Protein AF-A0A971PCA9-F1 (afdb_monomer)

Secondary structure (DSSP, 8-state):
--GGGSSSSSSSS---------------PPEEEEEEEE--S--EEETTPBP--TT-EEEEEETTS-EEEEEGGGTTTTT-EEESPTTPBP-HHHHTT-EEEEEETTEEEEEEEPEEEPPPP-----SS--S-----TTPPP----

Sequence (145 aa):
MNRSKMISCIILMAMIMMLVPGLALGATGEVTGITVSVQPTTMSYVEGQNLDLSALKVTLTYADSTTEDVAFADFAGKGIIANPANGTAMVVATHHDNPVVVSCNGQTANTNNLKVAAKAVSGIAVETQPTKLNYIAGENLDLSG

Solvent-accessible surface area (backbone atoms only — not comparable to full-atom values): 9124 Å² total; per-residue (Å²): 134,74,76,71,70,77,66,74,74,77,78,81,82,76,94,70,90,71,87,74,89,84,75,80,93,75,73,100,56,59,62,73,39,47,39,66,74,36,68,40,84,61,51,70,45,46,43,66,39,59,42,55,42,77,59,23,26,33,34,39,28,28,72,87,72,48,72,47,81,43,48,45,88,48,25,73,84,70,60,39,46,51,45,72,44,73,60,41,62,38,43,45,95,77,38,39,75,35,45,41,39,36,35,38,85,90,33,63,28,58,49,69,56,26,42,43,39,76,75,78,86,90,79,87,79,83,90,66,66,42,75,58,89,84,82,61,94,92,61,80,91,58,78,60,96

Mean predicted aligned error: 12.08 Å

Radius of gyration: 25.66 Å; Cα contacts (8 Å, |Δi|>4): 224; chains: 1; bounding box: 59×33×76 Å

Nearest PDB structures (foldseek):
  4fd0-assembly1_A  TM=6.181E-01  e=3.801E-03  Bacteroides caccae ATCC 43185
  4fdw-assembly1_A  TM=7.461E-01  e=1.033E-02  Bacteroides ovatus ATCC 8483
  2ch5-assembly1_A  TM=5.001E-01  e=3.689E+00  Homo sapiens
  3udx-assembly1_B  TM=3.127E-01  e=2.049E+00  Acinetobacter baumannii
  6n5d-assembly3_N  TM=2.820E-01  e=2.173E+00  Mus musculus

pLDDT: mean 82.53, std 20.49, range [33.28, 97.19]

Foldseek 3Di:
DDPPVVVPPPPPPDPDPDDDPDDDDDDPFDFPEKEWPDAFPAQEEEAFDWAAQQATWMWTAGPVRDIDIDGPVCCVVQVKQKVVHGGDGDDCVPQAQAWIWIDHNHYIYTHGGGHYHYDDDPDDDDPDAAPDDDDDPPDDDDRHD

Structure (mmCIF, N/CA/C/O backbone):
data_AF-A0A971PCA9-F1
#
_entry.id   AF-A0A971PCA9-F1
#
loop_
_atom_site.group_PDB
_atom_site.id
_atom_site.type_symbol
_atom_site.label_atom_id
_atom_site.label_alt_id
_atom_site.label_comp_id
_atom_site.label_asym_id
_atom_site.label_entity_id
_atom_site.label_seq_id
_atom_site.pdbx_PDB_ins_code
_atom_site.Cartn_x
_atom_site.Cartn_y
_atom_site.Cartn_z
_atom_site.occupancy
_atom_site.B_iso_or_equiv
_atom_site.auth_seq_id
_atom_site.auth_comp_id
_atom_site.auth_asym_id
_atom_site.auth_atom_id
_atom_site.pdbx_PDB_model_num
ATOM 1 N N . MET A 1 1 ? -27.346 14.207 -21.278 1.00 43.91 1 MET A N 1
ATOM 2 C CA . MET A 1 1 ? -26.011 13.594 -21.094 1.00 43.91 1 MET A CA 1
ATOM 3 C C . MET A 1 1 ? -26.028 12.830 -19.779 1.00 43.91 1 MET A C 1
ATOM 5 O O . MET A 1 1 ? -26.217 13.420 -18.724 1.00 43.91 1 MET A O 1
ATOM 9 N N . ASN A 1 2 ? -25.998 11.507 -19.868 1.00 36.22 2 ASN A N 1
ATOM 10 C CA . ASN A 1 2 ? -26.533 10.600 -18.860 1.00 36.22 2 ASN A CA 1
ATOM 11 C C . ASN A 1 2 ? -25.586 10.421 -17.667 1.00 36.22 2 ASN A C 1
ATOM 13 O O . ASN A 1 2 ? -24.586 9.721 -17.787 1.00 36.22 2 ASN A O 1
ATOM 17 N N . ARG A 1 3 ? -25.974 10.915 -16.484 1.00 45.84 3 ARG A N 1
ATOM 18 C CA . ARG A 1 3 ? -25.389 10.467 -15.202 1.00 45.84 3 ARG A CA 1
ATOM 19 C C . ARG A 1 3 ? -25.802 9.030 -14.828 1.00 45.84 3 ARG A C 1
ATOM 21 O O . ARG A 1 3 ? -25.198 8.411 -13.965 1.00 45.84 3 ARG A O 1
ATOM 28 N N . SER A 1 4 ? -26.772 8.469 -15.557 1.00 42.81 4 SER A N 1
ATOM 29 C CA . SER A 1 4 ? -27.290 7.099 -15.419 1.00 42.81 4 SER A CA 1
ATOM 30 C C . SER A 1 4 ? -26.330 5.998 -15.916 1.00 42.81 4 SER A C 1
ATOM 32 O O . SER A 1 4 ? -26.489 4.847 -15.525 1.00 42.81 4 SER A O 1
ATOM 34 N N . LYS A 1 5 ? -25.282 6.322 -16.695 1.00 48.41 5 LYS A N 1
ATOM 35 C CA . LYS A 1 5 ? -24.284 5.324 -17.142 1.00 48.41 5 LYS A CA 1
ATOM 36 C C . LYS A 1 5 ? -23.122 5.097 -16.161 1.00 48.41 5 LYS A C 1
ATOM 38 O O . LYS A 1 5 ? -22.394 4.130 -16.332 1.00 48.41 5 LYS A O 1
ATOM 43 N N . MET A 1 6 ? -22.968 5.924 -15.122 1.00 47.53 6 MET A N 1
ATOM 44 C CA . MET A 1 6 ? -21.904 5.753 -14.112 1.00 47.53 6 MET A CA 1
ATOM 45 C C . MET A 1 6 ? -22.319 4.897 -12.908 1.00 47.53 6 MET A C 1
ATOM 47 O O . MET A 1 6 ? -21.462 4.457 -12.154 1.00 47.53 6 MET A O 1
ATOM 51 N N . ILE A 1 7 ? -23.615 4.616 -12.747 1.00 44.94 7 ILE A N 1
ATOM 52 C CA . ILE A 1 7 ? -24.154 3.862 -11.599 1.00 44.94 7 ILE A CA 1
ATOM 53 C C . ILE A 1 7 ? -24.461 2.396 -11.989 1.00 44.94 7 ILE A C 1
ATOM 55 O O . ILE A 1 7 ? -24.662 1.538 -11.138 1.00 44.94 7 ILE A O 1
ATOM 59 N N . SER A 1 8 ? -24.406 2.071 -13.286 1.00 40.16 8 SER A N 1
ATOM 60 C CA . SER A 1 8 ? -24.815 0.773 -13.846 1.00 40.16 8 SER A CA 1
ATOM 61 C C . SER A 1 8 ? -23.719 -0.310 -13.880 1.00 40.16 8 SER A C 1
ATOM 63 O O . SER A 1 8 ? -23.979 -1.383 -14.414 1.00 40.16 8 SER A O 1
ATOM 65 N N . CYS A 1 9 ? -22.516 -0.070 -13.341 1.00 36.75 9 CYS A N 1
ATOM 66 C CA . CYS A 1 9 ? -21.409 -1.045 -13.415 1.00 36.75 9 CYS A CA 1
ATOM 67 C C . CYS A 1 9 ? -20.835 -1.487 -12.055 1.00 36.75 9 CYS A C 1
ATOM 69 O O . CYS A 1 9 ? -20.058 -2.430 -12.006 1.00 36.75 9 CYS A O 1
ATOM 71 N N . ILE A 1 10 ? -21.221 -0.852 -10.943 1.00 39.97 10 ILE A N 1
ATOM 72 C CA . ILE A 1 10 ? -20.627 -1.142 -9.619 1.00 39.97 10 ILE A CA 1
ATOM 73 C C . ILE A 1 10 ? -21.512 -2.090 -8.784 1.00 39.97 10 ILE A C 1
ATOM 75 O O . ILE A 1 10 ? -21.055 -2.682 -7.815 1.00 39.97 10 ILE A O 1
ATOM 79 N N . ILE A 1 11 ? -22.765 -2.315 -9.192 1.00 37.84 11 ILE A N 1
ATOM 80 C CA . ILE A 1 11 ? -23.758 -3.059 -8.395 1.00 37.84 11 ILE A CA 1
ATOM 81 C C . ILE A 1 11 ? -23.824 -4.567 -8.752 1.00 37.84 11 ILE A C 1
ATOM 83 O O . ILE A 1 11 ? -24.561 -5.312 -8.117 1.00 37.84 11 ILE A O 1
ATOM 87 N N . LEU A 1 12 ? -23.031 -5.079 -9.707 1.00 33.28 12 LEU A N 1
ATOM 88 C CA . LEU A 1 12 ? -23.214 -6.453 -10.226 1.00 33.28 12 LEU A CA 1
ATOM 89 C C . LEU A 1 12 ? -22.232 -7.536 -9.720 1.00 33.28 12 LEU A C 1
ATOM 91 O O . LEU A 1 12 ? -22.267 -8.644 -10.240 1.00 33.28 12 LEU A O 1
ATOM 95 N N . MET A 1 13 ? -21.387 -7.310 -8.706 1.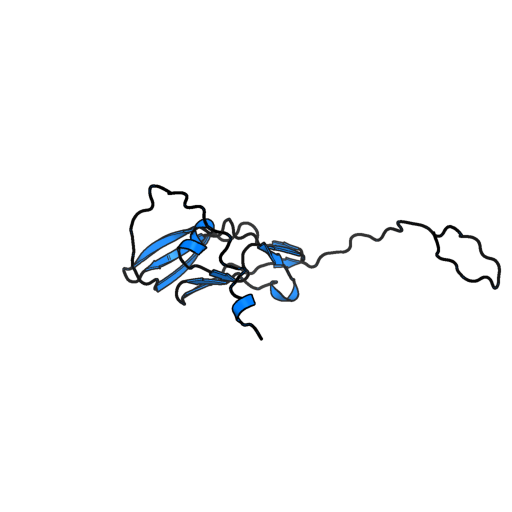00 43.94 13 MET A N 1
ATOM 96 C CA . MET A 1 13 ? -20.407 -8.342 -8.282 1.00 43.94 13 MET A CA 1
ATOM 97 C C . MET A 1 13 ? -20.378 -8.701 -6.789 1.00 43.94 13 MET A C 1
ATOM 99 O O . MET A 1 13 ? -19.307 -8.949 -6.248 1.00 43.94 13 MET A O 1
ATOM 103 N N . ALA A 1 14 ? -21.531 -8.820 -6.117 1.00 38.97 14 ALA A N 1
ATOM 104 C CA . ALA A 1 14 ? -21.557 -9.456 -4.788 1.00 38.97 14 ALA A CA 1
ATOM 105 C C . ALA A 1 14 ? -22.913 -10.071 -4.385 1.00 38.97 14 ALA A C 1
ATOM 107 O O . ALA A 1 14 ? -23.366 -9.904 -3.256 1.00 38.97 14 ALA A O 1
ATOM 108 N N . MET A 1 15 ? -23.571 -10.810 -5.286 1.00 45.44 15 MET A N 1
ATOM 109 C CA . MET A 1 15 ? -24.692 -11.690 -4.919 1.00 45.44 15 MET A CA 1
ATOM 110 C C . MET A 1 15 ? -24.196 -13.134 -4.738 1.00 45.44 15 MET A C 1
ATOM 112 O O . MET A 1 15 ? -24.525 -14.023 -5.513 1.00 45.44 15 MET A O 1
ATOM 116 N N . ILE A 1 16 ? -23.385 -13.364 -3.703 1.00 40.38 16 ILE A N 1
ATOM 117 C CA . ILE A 1 16 ? -23.250 -14.678 -3.061 1.00 40.38 16 ILE A CA 1
ATOM 118 C C . ILE A 1 16 ? -23.386 -14.442 -1.555 1.00 40.38 16 ILE A C 1
ATOM 120 O O . ILE A 1 16 ? -22.430 -14.135 -0.849 1.00 40.38 16 ILE A O 1
ATOM 124 N N . MET A 1 17 ? -24.628 -14.558 -1.077 1.00 42.31 17 MET A N 1
ATOM 125 C CA . MET A 1 17 ? -24.928 -14.888 0.312 1.00 42.31 17 MET A CA 1
ATOM 126 C C . MET A 1 17 ? -24.326 -16.270 0.589 1.00 42.31 17 MET A C 1
ATOM 128 O O . MET A 1 17 ? -24.938 -17.290 0.279 1.00 42.31 17 MET A O 1
ATOM 132 N N . MET A 1 18 ? -23.131 -16.315 1.170 1.00 41.78 18 MET A N 1
ATOM 133 C CA . MET A 1 18 ? -22.742 -17.451 1.996 1.00 41.78 18 MET A CA 1
ATOM 134 C C . MET A 1 18 ? -22.960 -17.050 3.446 1.00 41.78 18 MET A C 1
ATOM 136 O O . MET A 1 18 ? -22.255 -16.228 4.021 1.00 41.78 18 MET A O 1
ATOM 140 N N . LEU A 1 19 ? -24.029 -17.627 3.978 1.00 37.41 19 LEU A N 1
ATOM 141 C CA . LEU A 1 19 ? -24.351 -17.775 5.382 1.00 37.41 19 LEU A CA 1
ATOM 142 C C . LEU A 1 19 ? -23.106 -18.262 6.141 1.00 37.41 19 LEU A C 1
ATOM 144 O O . LEU A 1 19 ? -22.815 -19.455 6.133 1.00 37.41 19 LEU A O 1
ATOM 148 N N . VAL A 1 20 ? -22.369 -17.352 6.777 1.00 40.34 20 VAL A N 1
ATOM 149 C CA . VAL A 1 20 ? -21.352 -17.707 7.773 1.00 40.34 20 VAL A CA 1
ATOM 150 C C . VAL A 1 20 ? -22.095 -17.865 9.105 1.00 40.34 20 VAL A C 1
ATOM 152 O O . VAL A 1 20 ? -22.589 -16.865 9.633 1.00 40.34 20 VAL A O 1
ATOM 155 N N . PRO A 1 21 ? -22.274 -19.082 9.654 1.00 47.22 21 PRO A N 1
ATOM 156 C CA . PRO A 1 21 ? -22.911 -19.252 10.946 1.00 47.22 21 PRO A CA 1
ATOM 157 C C . PRO A 1 21 ? -21.863 -19.006 12.028 1.00 47.22 21 PRO A C 1
ATOM 159 O O . PRO A 1 21 ? -20.932 -19.791 12.192 1.00 47.22 21 PRO A O 1
ATOM 162 N N . GLY A 1 22 ? -22.044 -17.920 12.774 1.00 45.94 22 GLY A N 1
ATOM 163 C CA . GLY A 1 22 ? -21.280 -17.641 13.985 1.00 45.94 22 GLY A CA 1
ATOM 164 C C . GLY A 1 22 ? -20.342 -16.454 13.842 1.00 45.94 22 GLY A C 1
ATOM 165 O O . GLY A 1 22 ? -19.133 -16.624 13.751 1.00 45.94 22 GLY A O 1
ATOM 166 N N . LEU A 1 23 ? -20.892 -15.243 13.911 1.00 39.94 23 LEU A N 1
ATOM 167 C CA . LEU A 1 23 ? -20.115 -14.099 14.364 1.00 39.94 23 LEU A CA 1
ATOM 168 C C . LEU A 1 23 ? -20.918 -13.384 15.443 1.00 39.94 23 LEU A C 1
ATOM 170 O O . LEU A 1 23 ? -22.087 -13.049 15.249 1.00 39.94 23 LEU A O 1
ATOM 174 N N . ALA A 1 24 ? -20.303 -13.285 16.618 1.00 35.34 24 ALA A N 1
ATOM 175 C CA . ALA A 1 24 ? -20.908 -12.750 17.819 1.00 35.34 24 ALA A CA 1
ATOM 176 C C . ALA A 1 24 ? -21.466 -11.344 17.567 1.00 35.34 24 ALA A C 1
ATOM 178 O O . ALA A 1 24 ? -20.811 -10.474 16.997 1.00 35.34 24 ALA A O 1
ATOM 179 N N . LEU A 1 25 ? -22.702 -11.150 18.013 1.00 37.78 25 LEU A N 1
ATOM 180 C CA . LEU A 1 25 ? -23.369 -9.864 18.077 1.00 37.78 25 LEU A CA 1
ATOM 181 C C . LEU A 1 25 ? -22.708 -9.030 19.187 1.00 37.78 25 LEU A C 1
ATOM 183 O O . LEU A 1 25 ? -22.949 -9.270 20.366 1.00 37.78 25 LEU A O 1
ATOM 187 N N . GLY A 1 26 ? -21.871 -8.067 18.817 1.00 41.56 26 GLY A N 1
ATOM 188 C CA . GLY A 1 26 ? -21.312 -7.060 19.724 1.00 41.56 26 GLY A CA 1
ATOM 189 C C . GLY A 1 26 ? -20.279 -6.225 18.966 1.00 41.56 26 GLY A C 1
ATOM 190 O O . GLY A 1 26 ? -19.427 -6.793 18.304 1.00 41.56 26 GLY A O 1
ATOM 191 N N . ALA A 1 27 ? -20.304 -4.900 18.908 1.00 43.31 27 ALA A N 1
ATOM 192 C C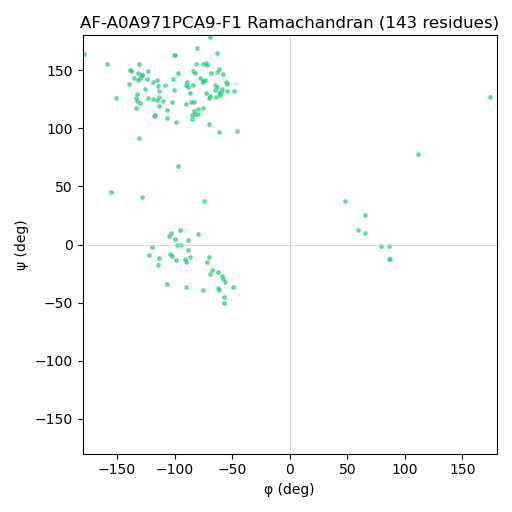A . ALA A 1 27 ? -21.069 -3.901 19.625 1.00 43.31 27 ALA A CA 1
ATOM 193 C C . ALA A 1 27 ? -21.590 -2.859 18.622 1.00 43.31 27 ALA A C 1
ATOM 195 O O . ALA A 1 27 ? -20.891 -2.466 17.691 1.00 43.31 27 ALA A O 1
ATOM 196 N N . THR A 1 28 ? -22.802 -2.351 18.837 1.00 48.03 28 THR A N 1
ATOM 197 C CA . THR A 1 28 ? -23.320 -1.129 18.193 1.00 48.03 28 THR A CA 1
ATOM 198 C C . THR A 1 28 ? -22.675 0.125 18.806 1.00 48.03 28 THR A C 1
ATOM 200 O O . THR A 1 28 ? -23.359 1.112 19.072 1.00 48.03 28 THR A O 1
ATOM 203 N N . GLY A 1 29 ? -21.384 0.044 19.133 1.00 62.94 29 GLY A N 1
ATOM 204 C CA . GLY A 1 29 ? -20.615 1.090 19.788 1.00 62.94 29 GLY A CA 1
ATOM 205 C C . GLY A 1 29 ? -19.969 2.000 18.756 1.00 62.94 29 GLY A C 1
ATOM 206 O O . GLY A 1 29 ? -19.441 1.541 17.745 1.00 62.94 29 GLY A O 1
ATOM 207 N N . GLU A 1 30 ? -20.008 3.301 19.007 1.00 81.00 30 GLU A N 1
ATOM 208 C CA . GLU A 1 30 ? -19.225 4.271 18.251 1.00 81.00 30 GLU A CA 1
ATOM 209 C C . GLU A 1 30 ? -17.728 3.957 18.419 1.00 81.00 30 GLU A C 1
ATOM 211 O O . GLU A 1 30 ? -17.249 3.767 19.542 1.00 81.00 30 GLU A O 1
ATOM 216 N N . VAL A 1 31 ? -16.998 3.856 17.304 1.00 87.38 31 VAL A N 1
ATOM 217 C CA . VAL A 1 31 ? -15.543 3.647 17.311 1.00 87.38 31 VAL A CA 1
ATOM 218 C C . VAL A 1 31 ? -14.878 4.967 17.681 1.00 87.38 31 VAL A C 1
ATOM 220 O O . VAL A 1 31 ? -14.988 5.949 16.952 1.00 87.38 31 VAL A O 1
ATOM 223 N N . THR A 1 32 ? -14.165 4.981 18.801 1.00 91.25 32 THR A N 1
ATOM 224 C CA . THR A 1 32 ? -13.455 6.151 19.332 1.00 91.25 32 THR A CA 1
ATOM 225 C C . THR A 1 32 ? -11.950 6.073 19.114 1.00 91.25 32 THR A C 1
ATOM 227 O O . THR A 1 32 ? -11.255 7.062 19.335 1.00 91.25 32 THR A O 1
ATOM 230 N N . GLY A 1 33 ? -11.414 4.945 18.647 1.00 91.44 33 GLY A N 1
ATOM 231 C CA . GLY A 1 33 ? -9.993 4.803 18.348 1.00 91.44 33 GLY A CA 1
ATOM 232 C C . GLY A 1 33 ? -9.690 3.675 17.373 1.00 91.44 33 GLY A C 1
ATOM 233 O O . GLY A 1 33 ? -10.438 2.707 17.261 1.00 91.44 33 GLY A O 1
ATOM 234 N N . ILE A 1 34 ? -8.564 3.811 16.678 1.00 94.94 34 ILE A N 1
ATOM 235 C CA . ILE A 1 34 ? -7.975 2.767 15.843 1.00 94.94 34 ILE A CA 1
ATOM 236 C C . ILE A 1 34 ? -6.461 2.782 16.043 1.00 94.94 34 ILE A C 1
ATOM 238 O O . ILE A 1 34 ? -5.849 3.848 16.110 1.00 94.94 34 ILE A O 1
ATOM 242 N N . THR A 1 35 ? -5.852 1.607 16.148 1.00 96.25 35 THR A N 1
ATOM 243 C CA . THR A 1 35 ? -4.397 1.444 16.235 1.00 96.25 35 THR A CA 1
ATOM 244 C C . THR A 1 35 ? -3.945 0.276 15.366 1.00 96.25 35 THR A C 1
ATOM 246 O O . THR A 1 35 ? -4.686 -0.682 15.160 1.00 96.25 35 THR A O 1
ATOM 249 N N . VAL A 1 36 ? -2.727 0.339 14.823 1.00 96.50 36 VAL A N 1
ATOM 250 C CA . VAL A 1 36 ? -2.135 -0.801 14.105 1.00 96.50 36 VAL A CA 1
ATOM 251 C C . VAL A 1 36 ? -1.503 -1.742 15.125 1.00 96.50 36 VAL A C 1
ATOM 253 O O . VAL A 1 36 ? -0.536 -1.375 15.787 1.00 96.50 36 VAL A O 1
ATOM 256 N N . SER A 1 37 ? -2.045 -2.954 15.230 1.00 95.00 37 SER A N 1
ATOM 257 C CA . SER A 1 37 ? -1.568 -3.991 16.153 1.00 95.00 37 SER A CA 1
ATOM 258 C C . SER A 1 37 ? -0.507 -4.880 15.500 1.00 95.00 37 SER A C 1
ATOM 260 O O . SER A 1 37 ? 0.490 -5.243 16.121 1.00 95.00 37 SER A O 1
ATOM 262 N N . VAL A 1 38 ? -0.666 -5.172 14.202 1.00 96.62 38 VAL A N 1
ATOM 263 C CA . VAL A 1 38 ? 0.290 -5.971 13.421 1.00 96.62 38 VAL A CA 1
ATOM 264 C C . VAL A 1 38 ? 0.569 -5.284 12.094 1.00 96.62 38 VAL A C 1
ATOM 266 O O . VAL A 1 38 ? -0.359 -4.979 11.350 1.00 96.62 38 VAL A O 1
ATOM 269 N N . GLN A 1 39 ? 1.850 -5.059 11.795 1.00 96.75 39 GLN A N 1
ATOM 270 C CA . GLN A 1 39 ? 2.299 -4.485 10.524 1.00 96.75 39 GLN A CA 1
ATOM 271 C C . GLN A 1 39 ? 2.144 -5.494 9.369 1.00 96.75 39 GLN A C 1
ATOM 273 O O . GLN A 1 39 ? 2.215 -6.703 9.606 1.00 96.75 39 GLN A O 1
ATOM 278 N N . PRO A 1 40 ? 2.000 -5.031 8.113 1.00 94.88 40 PRO A N 1
ATOM 279 C CA . PRO A 1 40 ? 2.072 -5.916 6.955 1.00 94.88 40 PRO A CA 1
ATOM 280 C C . PRO A 1 40 ? 3.412 -6.663 6.903 1.00 94.88 40 PRO A C 1
ATOM 282 O O . PRO A 1 40 ? 4.452 -6.112 7.269 1.00 94.88 40 PRO A O 1
ATOM 285 N N . THR A 1 41 ? 3.413 -7.899 6.399 1.00 94.50 41 THR A N 1
ATOM 286 C CA . THR A 1 41 ? 4.643 -8.703 6.263 1.00 94.50 41 THR A CA 1
ATOM 287 C C . THR A 1 41 ? 5.649 -8.049 5.319 1.00 94.50 41 THR A C 1
ATOM 289 O O . THR A 1 41 ? 6.853 -8.074 5.575 1.00 94.50 41 THR A O 1
ATOM 292 N N . THR A 1 42 ? 5.157 -7.428 4.247 1.00 92.94 42 THR A N 1
ATOM 293 C CA . THR A 1 42 ? 5.992 -6.771 3.244 1.00 92.94 42 THR A CA 1
ATOM 294 C C . THR A 1 42 ? 5.888 -5.260 3.396 1.00 92.94 42 THR A C 1
ATOM 296 O O . THR A 1 42 ? 4.833 -4.665 3.183 1.00 92.94 42 THR A O 1
ATOM 299 N N . MET A 1 43 ? 7.008 -4.624 3.738 1.00 95.81 43 MET A N 1
ATOM 300 C CA . MET A 1 43 ? 7.125 -3.159 3.817 1.00 95.81 43 MET A CA 1
ATOM 301 C C . MET A 1 43 ? 8.184 -2.591 2.869 1.00 95.81 43 MET A C 1
ATOM 303 O O . MET A 1 43 ? 8.376 -1.380 2.798 1.00 95.81 43 MET A O 1
ATOM 307 N N . SER A 1 44 ? 8.884 -3.461 2.140 1.00 96.38 44 SER A N 1
ATOM 308 C CA . SER A 1 44 ? 9.876 -3.089 1.135 1.00 96.38 44 SER A CA 1
ATOM 309 C C . SER A 1 44 ? 9.448 -3.614 -0.225 1.00 96.38 44 SER A C 1
ATOM 311 O O . SER A 1 44 ? 9.220 -4.810 -0.385 1.00 96.38 44 SER A O 1
ATOM 313 N N . TYR A 1 45 ? 9.363 -2.716 -1.195 1.00 95.69 45 TYR A N 1
ATOM 314 C CA . TYR A 1 45 ? 8.846 -2.977 -2.526 1.00 95.69 45 TYR A CA 1
ATOM 315 C C . TYR A 1 45 ? 9.798 -2.444 -3.591 1.00 95.69 45 TYR A C 1
ATOM 317 O O . TYR A 1 45 ? 10.553 -1.496 -3.371 1.00 95.69 45 TYR A O 1
ATOM 325 N N . VAL A 1 46 ? 9.725 -3.040 -4.774 1.00 96.25 46 VAL A N 1
ATOM 326 C CA . VAL A 1 46 ? 10.282 -2.464 -6.000 1.00 96.25 46 VAL A CA 1
ATOM 327 C C . VAL A 1 46 ? 9.147 -1.765 -6.741 1.00 96.25 46 VAL A C 1
ATOM 329 O O . VAL A 1 46 ? 7.999 -2.196 -6.665 1.00 96.25 46 VAL A O 1
ATOM 332 N N . GLU A 1 47 ? 9.452 -0.687 -7.447 1.00 94.88 47 GLU A N 1
ATOM 333 C CA . GLU A 1 47 ? 8.500 0.017 -8.298 1.00 94.88 47 GLU A CA 1
ATOM 334 C C . GLU A 1 47 ? 7.725 -0.946 -9.213 1.00 94.88 47 GLU A C 1
ATOM 336 O O . GLU A 1 47 ? 8.296 -1.834 -9.852 1.00 94.88 47 GLU A O 1
ATOM 341 N N . GLY A 1 48 ? 6.404 -0.775 -9.242 1.00 93.19 48 GLY A N 1
ATOM 342 C CA . GLY A 1 48 ? 5.460 -1.628 -9.957 1.00 93.19 48 GLY A CA 1
ATOM 343 C C . GLY A 1 48 ? 4.974 -2.856 -9.180 1.00 93.19 48 GLY A C 1
ATOM 344 O O . GLY A 1 48 ? 3.996 -3.460 -9.606 1.00 93.19 48 GLY A O 1
ATOM 345 N N . GLN A 1 49 ? 5.591 -3.221 -8.048 1.00 96.12 49 GLN A N 1
ATOM 346 C CA . GLN A 1 49 ? 5.084 -4.302 -7.191 1.00 96.12 49 GLN A CA 1
ATOM 347 C C . GLN A 1 49 ? 3.773 -3.907 -6.510 1.00 96.12 49 GLN A C 1
ATOM 349 O O . GLN A 1 49 ? 3.572 -2.743 -6.170 1.00 96.12 49 GLN A O 1
ATOM 354 N N . ASN A 1 50 ? 2.892 -4.874 -6.277 1.00 96.56 50 ASN A N 1
ATOM 355 C CA . ASN A 1 50 ? 1.606 -4.638 -5.627 1.00 96.56 50 ASN A CA 1
ATOM 356 C C . ASN A 1 50 ? 1.741 -4.638 -4.097 1.00 96.56 50 ASN A C 1
ATOM 358 O O . ASN A 1 50 ? 2.405 -5.506 -3.535 1.00 96.56 50 ASN A O 1
ATOM 362 N N . LEU A 1 51 ? 1.074 -3.689 -3.432 1.00 94.25 51 LEU A N 1
ATOM 363 C CA . LEU A 1 51 ? 0.937 -3.652 -1.974 1.00 94.25 51 LEU A CA 1
ATOM 364 C C . LEU A 1 51 ? 0.270 -4.927 -1.461 1.00 94.25 51 LEU A C 1
ATOM 366 O O . LEU A 1 51 ? -0.793 -5.288 -1.968 1.00 94.25 51 LEU A O 1
ATOM 370 N N . ASP A 1 52 ? 0.818 -5.521 -0.406 1.00 96.50 52 ASP A N 1
ATOM 371 C CA . ASP A 1 52 ? 0.184 -6.628 0.307 1.00 96.50 52 ASP A CA 1
ATOM 372 C C . ASP A 1 52 ? -0.116 -6.232 1.758 1.00 96.50 52 ASP A C 1
ATOM 374 O O . ASP A 1 52 ? 0.789 -6.049 2.573 1.00 96.50 52 ASP A O 1
ATOM 378 N N . LEU A 1 53 ? -1.406 -6.093 2.069 1.00 94.56 53 LEU A N 1
ATOM 379 C CA . LEU A 1 53 ? -1.932 -5.791 3.401 1.00 94.56 53 LEU A CA 1
ATOM 380 C C . LEU A 1 53 ? -2.566 -7.012 4.077 1.00 94.56 53 LEU A C 1
ATOM 382 O O . LEU A 1 53 ? -3.159 -6.864 5.139 1.00 94.56 53 LEU A O 1
ATOM 386 N N . SER A 1 54 ? -2.452 -8.215 3.509 1.00 93.81 54 SER A N 1
ATOM 387 C CA . SER A 1 54 ? -3.139 -9.419 4.006 1.00 93.81 54 SER A CA 1
ATOM 388 C C . SER A 1 54 ? -2.840 -9.755 5.473 1.00 93.81 54 SER A C 1
ATOM 390 O O . SER A 1 54 ? -3.714 -10.248 6.185 1.00 93.81 54 SER A O 1
ATOM 392 N N . ALA A 1 55 ? -1.627 -9.450 5.942 1.00 94.25 55 ALA A N 1
ATOM 393 C CA . ALA A 1 55 ? -1.195 -9.667 7.323 1.00 94.25 55 ALA A CA 1
ATOM 394 C C . ALA A 1 55 ? -1.491 -8.492 8.278 1.00 94.25 55 ALA A C 1
ATOM 396 O O . ALA A 1 55 ? -1.239 -8.611 9.479 1.00 94.25 55 ALA A O 1
ATOM 397 N N . LEU A 1 56 ? -2.005 -7.364 7.771 1.00 94.62 56 LEU A N 1
ATOM 398 C CA . LEU A 1 56 ? -2.321 -6.183 8.574 1.00 94.62 56 LEU A CA 1
ATOM 399 C C . LEU A 1 56 ? -3.448 -6.501 9.567 1.00 94.62 56 LEU A C 1
ATOM 401 O O . LEU A 1 56 ? -4.488 -7.055 9.199 1.00 94.62 56 LEU A O 1
ATOM 405 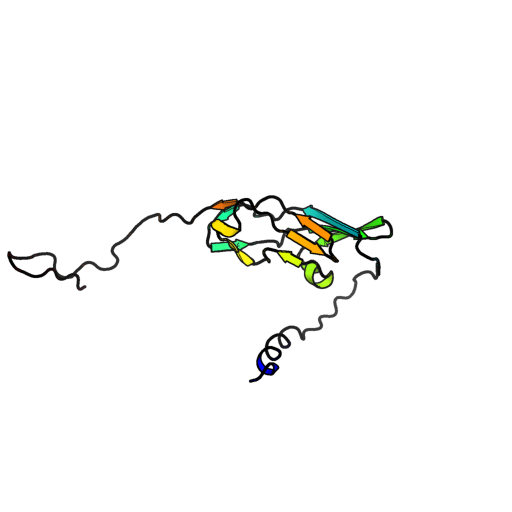N N . LYS A 1 57 ? -3.255 -6.098 10.825 1.00 95.12 57 LYS A N 1
ATOM 406 C CA . LYS A 1 57 ? -4.303 -6.127 11.852 1.00 95.12 57 LYS A CA 1
ATOM 407 C C . LYS A 1 57 ? -4.366 -4.799 12.578 1.00 95.12 57 LYS A C 1
ATOM 409 O O . LYS A 1 57 ? -3.330 -4.207 12.895 1.00 95.12 57 LYS A O 1
ATOM 414 N N . VAL A 1 58 ? -5.580 -4.370 12.882 1.00 95.69 58 VAL A N 1
ATOM 415 C CA . VAL A 1 58 ? -5.839 -3.162 13.662 1.00 95.69 58 VAL A CA 1
ATOM 416 C C . VAL A 1 58 ? -6.672 -3.493 14.880 1.00 95.69 58 VAL A C 1
ATOM 418 O O . VAL A 1 58 ? -7.486 -4.408 14.839 1.00 95.69 58 VAL A O 1
ATOM 421 N N . THR A 1 59 ? -6.478 -2.735 15.946 1.00 94.62 59 THR A N 1
ATOM 422 C CA . THR A 1 59 ? -7.334 -2.780 17.124 1.00 94.62 59 THR A CA 1
ATOM 423 C C . THR A 1 59 ? -8.252 -1.569 17.072 1.00 94.62 59 THR A C 1
ATOM 425 O O . THR A 1 59 ? -7.788 -0.430 16.974 1.00 94.62 59 THR A O 1
ATOM 428 N N . LEU A 1 60 ? -9.558 -1.810 17.098 1.00 92.69 60 LEU A N 1
ATOM 429 C CA . LEU A 1 60 ? -10.568 -0.777 17.279 1.00 92.69 60 LEU A CA 1
ATOM 430 C C . LEU A 1 60 ? -10.829 -0.593 18.768 1.00 92.69 60 LEU A C 1
ATOM 432 O O . LEU A 1 60 ? -10.920 -1.575 19.502 1.00 92.69 60 LEU A O 1
ATOM 436 N N . THR A 1 61 ? -10.999 0.653 19.191 1.00 91.31 61 THR A N 1
ATOM 437 C CA . THR A 1 61 ? -11.459 1.009 20.534 1.00 91.31 61 THR A CA 1
ATOM 438 C C . THR A 1 61 ? -12.830 1.651 20.422 1.00 91.31 61 THR A C 1
ATOM 440 O O . THR A 1 61 ? -13.032 2.549 19.602 1.00 91.31 61 THR A O 1
ATOM 443 N N . TYR A 1 62 ? -13.767 1.200 21.247 1.00 90.44 62 TYR A N 1
ATOM 444 C CA . TYR A 1 62 ? -15.139 1.694 21.284 1.00 90.44 62 TYR A CA 1
ATOM 445 C C . TYR A 1 62 ? -15.355 2.684 22.436 1.00 90.44 62 TYR A C 1
ATOM 447 O O . TYR A 1 62 ? -14.573 2.755 23.387 1.00 90.44 62 TYR A O 1
ATOM 455 N N . ALA A 1 63 ? -16.438 3.462 22.370 1.00 88.75 63 ALA A N 1
ATOM 456 C CA . ALA A 1 63 ? -16.802 4.432 23.409 1.00 88.75 63 ALA A CA 1
ATOM 457 C C . ALA A 1 63 ? -17.021 3.805 24.800 1.00 88.75 63 ALA A C 1
ATOM 459 O O . ALA A 1 63 ? -16.797 4.460 25.816 1.00 88.75 63 ALA A O 1
ATOM 460 N N . ASP A 1 64 ? -17.410 2.529 24.858 1.00 87.38 64 ASP A N 1
ATOM 461 C CA . ASP A 1 64 ? -17.551 1.755 26.097 1.00 87.38 64 ASP A CA 1
ATOM 462 C C . ASP A 1 64 ? -16.210 1.227 26.648 1.00 87.38 64 ASP A C 1
ATOM 464 O O . ASP A 1 64 ? -16.188 0.460 27.609 1.00 87.38 64 ASP A O 1
ATOM 468 N N . SER A 1 65 ? -15.087 1.670 26.070 1.00 86.56 65 SER A N 1
ATOM 469 C CA . SER A 1 65 ? -13.718 1.242 26.385 1.00 86.56 65 SER A CA 1
ATOM 470 C C . SER A 1 65 ? -13.407 -0.223 26.062 1.00 86.56 65 SER A C 1
ATOM 472 O O . SER A 1 65 ? -12.336 -0.708 26.430 1.00 86.56 65 SER A O 1
ATOM 474 N N . THR A 1 66 ? -14.292 -0.935 25.359 1.00 90.31 66 THR A N 1
ATOM 475 C CA . THR A 1 66 ? -13.963 -2.254 24.813 1.00 90.31 66 THR A CA 1
ATOM 476 C C . THR A 1 66 ? -13.065 -2.116 23.587 1.00 90.31 66 THR A C 1
ATOM 478 O O . THR A 1 66 ? -13.043 -1.080 22.913 1.00 90.31 66 THR A O 1
ATOM 481 N N . THR A 1 67 ? -12.300 -3.168 23.300 1.00 92.75 67 THR A N 1
ATOM 482 C CA . THR A 1 67 ? -11.426 -3.227 22.128 1.00 92.75 67 THR A CA 1
ATOM 483 C C . THR A 1 67 ? -11.670 -4.490 21.321 1.00 92.75 67 THR A C 1
ATOM 485 O O . THR A 1 67 ? -11.921 -5.551 21.891 1.00 92.75 67 THR A O 1
ATOM 488 N N . GLU A 1 68 ? -11.528 -4.391 20.006 1.00 91.44 68 GLU A N 1
ATOM 489 C CA . GLU A 1 68 ? -11.666 -5.512 19.079 1.00 91.44 68 GLU A CA 1
ATOM 490 C C . GLU A 1 68 ? -10.499 -5.528 18.095 1.00 91.44 68 GLU A C 1
ATOM 492 O O . GLU A 1 68 ? -10.211 -4.521 17.450 1.00 91.44 68 GLU A O 1
ATOM 497 N N . ASP A 1 69 ? -9.856 -6.684 17.947 1.00 94.06 69 ASP A N 1
ATOM 498 C CA . ASP A 1 69 ? -8.840 -6.891 16.920 1.00 94.06 69 ASP A CA 1
ATOM 499 C C . ASP A 1 69 ? -9.499 -7.313 15.608 1.00 94.06 69 ASP A C 1
ATOM 501 O O . ASP A 1 69 ? -10.183 -8.333 15.529 1.00 94.06 69 ASP A O 1
ATOM 505 N N . VAL A 1 70 ? -9.243 -6.543 14.557 1.00 92.88 70 VAL A N 1
ATOM 506 C CA . VAL A 1 70 ? -9.791 -6.748 13.220 1.00 92.88 70 VAL A CA 1
ATOM 507 C C . VAL A 1 70 ? -8.650 -7.081 12.265 1.00 92.88 70 VAL A C 1
ATOM 509 O O . VAL A 1 70 ? -7.677 -6.331 12.133 1.00 92.88 70 VAL A O 1
ATOM 512 N N . ALA A 1 71 ? -8.760 -8.222 11.587 1.00 94.88 71 ALA A N 1
ATOM 513 C CA . ALA A 1 71 ? -7.840 -8.604 10.523 1.00 94.88 71 ALA A CA 1
ATOM 514 C C . ALA A 1 71 ? -8.225 -7.928 9.202 1.00 94.88 71 ALA A C 1
ATOM 516 O O . ALA A 1 71 ? -9.393 -7.618 8.981 1.00 94.88 71 ALA A O 1
ATOM 517 N N . PHE A 1 72 ? -7.261 -7.759 8.291 1.00 91.25 72 PHE A N 1
ATOM 518 C CA . PHE A 1 72 ? -7.495 -7.137 6.983 1.00 91.25 72 PHE A CA 1
ATOM 519 C C . PHE A 1 72 ? -8.702 -7.717 6.217 1.00 91.25 72 PHE A C 1
ATOM 521 O O . PHE A 1 72 ? -9.442 -6.972 5.578 1.00 91.25 72 PHE A O 1
ATOM 528 N N . ALA A 1 73 ? -8.942 -9.029 6.322 1.00 92.38 73 ALA A N 1
ATOM 529 C CA . ALA A 1 73 ? -10.077 -9.702 5.687 1.00 92.38 73 ALA A CA 1
ATOM 530 C C . ALA A 1 73 ? -11.451 -9.136 6.108 1.00 92.38 73 ALA A C 1
ATOM 532 O O . ALA A 1 73 ? -12.381 -9.134 5.303 1.00 92.38 73 ALA A O 1
ATOM 533 N N . ASP A 1 74 ? -11.562 -8.605 7.328 1.00 90.75 74 ASP A N 1
ATOM 534 C CA . ASP A 1 74 ? -12.809 -8.099 7.910 1.00 90.75 74 ASP A CA 1
ATOM 535 C C . ASP A 1 74 ? -12.955 -6.571 7.790 1.00 90.75 74 ASP A C 1
ATOM 537 O O . ASP A 1 74 ? -13.975 -6.005 8.193 1.00 90.75 74 ASP A O 1
ATOM 541 N N . PHE A 1 75 ? -11.970 -5.878 7.203 1.00 88.19 75 PHE A N 1
ATOM 542 C CA . PHE A 1 75 ? -11.958 -4.411 7.116 1.00 88.19 75 PHE A CA 1
ATOM 543 C C . PHE A 1 75 ? -13.200 -3.863 6.417 1.00 88.19 75 PHE A C 1
ATOM 545 O O . PHE A 1 75 ? -13.843 -2.945 6.925 1.00 88.19 75 PHE A O 1
ATOM 552 N N . ALA A 1 76 ? -13.586 -4.466 5.290 1.00 88.38 76 ALA A N 1
ATOM 553 C CA . ALA A 1 76 ? -14.761 -4.043 4.535 1.00 88.38 76 ALA A CA 1
ATOM 554 C C . ALA A 1 76 ? -16.056 -4.171 5.358 1.00 88.38 76 ALA A C 1
ATOM 556 O O . ALA A 1 76 ? -16.903 -3.281 5.309 1.00 88.38 76 ALA A O 1
ATOM 557 N N . GLY A 1 77 ? -16.190 -5.239 6.154 1.00 84.19 77 GLY A N 1
ATOM 558 C CA . GLY A 1 77 ? -17.352 -5.461 7.020 1.00 84.19 77 GLY A CA 1
ATOM 559 C C . GLY A 1 77 ? -17.434 -4.483 8.194 1.00 84.19 77 GLY A C 1
ATOM 560 O O . GLY A 1 77 ? -18.524 -4.196 8.681 1.00 84.19 77 GLY A O 1
ATOM 561 N N . LYS A 1 78 ? -16.291 -3.934 8.619 1.00 83.75 78 LYS A N 1
ATOM 562 C CA . LYS A 1 78 ? -16.172 -2.963 9.717 1.00 83.75 78 LYS A CA 1
ATOM 563 C C . LYS A 1 78 ? -16.058 -1.509 9.239 1.00 83.75 78 LYS A C 1
ATOM 565 O O . LYS A 1 78 ? -15.856 -0.613 10.053 1.00 83.75 78 LYS A O 1
ATOM 570 N N . GLY A 1 79 ? -16.173 -1.256 7.931 1.00 86.50 79 GLY A N 1
ATOM 571 C CA . GLY A 1 79 ? -16.032 0.090 7.361 1.00 86.50 79 GLY A CA 1
ATOM 572 C C . GLY A 1 79 ? -14.625 0.678 7.515 1.00 86.50 79 GLY A C 1
ATOM 573 O O . GLY A 1 79 ? -14.467 1.897 7.553 1.00 86.50 79 GLY A O 1
ATOM 574 N N . ILE A 1 80 ? -13.613 -0.181 7.636 1.00 87.81 80 ILE A N 1
ATOM 575 C CA . ILE A 1 80 ? -12.208 0.205 7.716 1.00 87.81 80 ILE A CA 1
ATOM 576 C C . ILE A 1 80 ? -11.663 0.344 6.294 1.00 87.81 80 ILE A C 1
ATOM 578 O O . ILE A 1 80 ? -11.818 -0.552 5.463 1.00 87.81 80 ILE A O 1
ATOM 582 N N . ILE A 1 81 ? -11.006 1.464 6.012 1.00 91.50 81 ILE A N 1
ATOM 583 C CA . ILE A 1 81 ? -10.430 1.776 4.703 1.00 91.50 81 ILE A CA 1
ATOM 584 C C . ILE A 1 81 ? -8.919 1.933 4.862 1.00 91.50 81 ILE A C 1
ATOM 586 O O . ILE A 1 81 ? -8.460 2.529 5.829 1.00 91.50 81 ILE A O 1
ATOM 590 N N . ALA A 1 82 ? -8.142 1.418 3.909 1.00 92.94 82 ALA A N 1
ATOM 591 C CA . ALA A 1 82 ? -6.695 1.610 3.850 1.00 92.94 82 ALA A CA 1
ATOM 592 C C . ALA A 1 82 ? -6.317 2.425 2.608 1.00 92.94 82 ALA A C 1
ATOM 594 O O . ALA A 1 82 ? -6.833 2.175 1.516 1.00 92.94 82 ALA A O 1
ATOM 595 N N . ASN A 1 83 ? -5.411 3.386 2.774 1.00 93.62 83 ASN A N 1
ATOM 596 C CA . ASN A 1 83 ? -4.877 4.208 1.699 1.00 93.62 83 ASN A CA 1
ATOM 597 C C . ASN A 1 83 ? -3.343 4.311 1.804 1.00 93.62 83 ASN A C 1
ATOM 599 O O . ASN A 1 83 ? -2.856 4.869 2.789 1.00 93.62 83 ASN A O 1
ATOM 603 N N . PRO A 1 84 ? -2.575 3.832 0.810 1.00 94.94 84 PRO A N 1
ATOM 604 C CA . PRO A 1 84 ? -3.015 3.136 -0.408 1.00 94.94 84 PRO A CA 1
ATOM 605 C C . PRO A 1 84 ? -3.764 1.819 -0.135 1.00 94.94 84 PRO A C 1
ATOM 607 O O . PRO A 1 84 ? -3.536 1.151 0.873 1.00 94.94 84 PRO A O 1
ATOM 610 N N . ALA A 1 85 ? -4.670 1.448 -1.045 1.00 94.25 85 ALA A N 1
ATOM 611 C CA . ALA A 1 85 ? -5.450 0.216 -0.939 1.00 94.25 85 ALA A CA 1
ATOM 612 C C . ALA A 1 85 ? -4.587 -1.025 -1.221 1.00 94.25 85 ALA A C 1
ATOM 614 O O . ALA A 1 85 ? -3.590 -0.956 -1.947 1.00 94.25 85 ALA A O 1
ATOM 615 N N . ASN A 1 86 ? -4.996 -2.183 -0.703 1.00 93.88 86 ASN A N 1
ATOM 616 C CA . ASN A 1 86 ? -4.348 -3.454 -1.026 1.00 93.88 86 ASN A CA 1
ATOM 617 C C . ASN A 1 86 ? -4.311 -3.695 -2.542 1.00 93.88 86 ASN A C 1
ATOM 619 O O . ASN A 1 86 ? -5.275 -3.406 -3.250 1.00 93.88 86 ASN A O 1
ATOM 623 N N . GLY A 1 87 ? -3.195 -4.220 -3.037 1.00 93.75 87 GLY A N 1
ATOM 624 C CA . GLY A 1 87 ? -2.969 -4.423 -4.462 1.00 93.75 87 GLY A CA 1
ATOM 625 C C . GLY A 1 87 ? -2.553 -3.166 -5.234 1.00 93.75 87 GLY A C 1
ATOM 626 O O . GLY A 1 87 ? -2.290 -3.272 -6.430 1.00 93.75 87 GLY A O 1
ATOM 627 N N . THR A 1 88 ? -2.446 -1.991 -4.601 1.00 95.75 88 THR A N 1
ATOM 628 C CA . THR A 1 88 ? -1.946 -0.776 -5.273 1.00 95.75 88 THR A CA 1
ATOM 629 C C . THR A 1 88 ? -0.523 -0.998 -5.781 1.00 95.75 88 THR A C 1
ATOM 631 O O . THR A 1 88 ? 0.335 -1.460 -5.031 1.00 95.75 88 THR A O 1
ATOM 634 N N . ALA A 1 89 ? -0.261 -0.664 -7.045 1.00 96.62 89 ALA A N 1
ATOM 635 C CA . ALA A 1 89 ? 1.085 -0.715 -7.605 1.00 96.62 89 ALA A CA 1
ATOM 636 C C . ALA A 1 89 ? 1.968 0.376 -6.979 1.00 96.62 89 ALA A C 1
ATOM 638 O O . ALA A 1 89 ? 1.611 1.556 -6.967 1.00 96.62 89 ALA A O 1
ATOM 639 N N . MET A 1 90 ? 3.129 -0.019 -6.469 1.00 95.50 90 MET A N 1
ATOM 640 C CA . MET A 1 90 ? 4.056 0.872 -5.789 1.00 95.50 90 MET A CA 1
ATOM 641 C C . MET A 1 90 ? 4.752 1.803 -6.773 1.00 95.50 90 MET A C 1
ATOM 643 O O . MET A 1 90 ? 5.342 1.374 -7.761 1.00 95.50 90 MET A O 1
ATOM 647 N N . VAL A 1 91 ? 4.735 3.088 -6.442 1.00 95.31 91 VAL A N 1
ATOM 648 C CA . VAL A 1 91 ? 5.394 4.168 -7.189 1.00 95.31 91 VAL A CA 1
ATOM 649 C C . VAL A 1 91 ? 6.349 4.876 -6.246 1.00 95.31 91 VAL A C 1
ATOM 651 O O . VAL A 1 91 ? 5.908 5.332 -5.188 1.00 95.31 91 VAL A O 1
ATOM 654 N N . VAL A 1 92 ? 7.626 4.996 -6.623 1.00 93.94 92 VAL A N 1
ATOM 655 C CA . VAL A 1 92 ? 8.668 5.580 -5.757 1.00 93.94 92 VAL A CA 1
ATOM 656 C C . VAL A 1 92 ? 8.292 6.997 -5.333 1.00 93.94 92 VAL A C 1
ATOM 658 O O . VAL A 1 92 ? 8.260 7.288 -4.143 1.00 93.94 92 VAL A O 1
ATOM 661 N N . ALA A 1 93 ? 7.922 7.848 -6.294 1.00 93.44 93 ALA A N 1
ATOM 662 C CA . ALA A 1 93 ? 7.615 9.259 -6.055 1.00 93.44 93 ALA A CA 1
ATOM 663 C C . ALA A 1 93 ? 6.421 9.500 -5.112 1.00 93.44 93 ALA A C 1
ATOM 665 O O . ALA A 1 93 ? 6.316 10.571 -4.523 1.00 93.44 93 ALA A O 1
ATOM 666 N N . THR A 1 94 ? 5.509 8.533 -4.991 1.00 92.25 94 THR A N 1
ATOM 667 C CA . THR A 1 94 ? 4.259 8.690 -4.232 1.00 92.25 94 THR A CA 1
ATOM 668 C C . THR A 1 94 ? 4.277 7.930 -2.910 1.00 92.25 94 THR A C 1
ATOM 670 O O . THR A 1 94 ? 3.687 8.389 -1.939 1.00 92.25 94 THR A O 1
ATOM 673 N N . HIS A 1 95 ? 4.938 6.775 -2.849 1.00 95.19 95 HIS A N 1
ATOM 674 C CA . HIS A 1 95 ? 4.778 5.838 -1.733 1.00 95.19 95 HIS A CA 1
ATOM 675 C C . HIS A 1 95 ? 6.046 5.652 -0.894 1.00 95.19 95 HIS A C 1
ATOM 677 O O . HIS A 1 95 ? 5.946 5.156 0.222 1.00 95.19 95 HIS A O 1
ATOM 683 N N . HIS A 1 96 ? 7.229 6.021 -1.396 1.00 94.44 96 HIS A N 1
ATOM 684 C CA . HIS A 1 96 ? 8.455 5.921 -0.603 1.00 94.44 96 HIS A CA 1
ATOM 685 C C . HIS A 1 96 ? 8.386 6.842 0.621 1.00 94.44 96 HIS A C 1
ATOM 687 O O . HIS A 1 96 ? 7.948 7.983 0.504 1.00 94.44 96 HIS A O 1
ATOM 693 N N . ASP A 1 97 ? 8.803 6.332 1.780 1.00 95.75 97 ASP A N 1
ATOM 694 C CA . ASP A 1 97 ? 8.751 7.009 3.080 1.00 95.75 97 ASP A CA 1
ATOM 695 C C . ASP A 1 97 ? 7.347 7.436 3.541 1.00 95.75 97 ASP A C 1
ATOM 697 O O . ASP A 1 97 ? 7.209 8.148 4.534 1.00 95.75 97 ASP A O 1
ATOM 701 N N . ASN A 1 98 ? 6.293 6.945 2.883 1.00 93.94 98 ASN A N 1
ATOM 702 C CA . ASN A 1 98 ? 4.910 7.197 3.268 1.00 93.94 98 ASN A CA 1
ATOM 703 C C . ASN A 1 98 ? 4.278 5.922 3.848 1.00 93.94 98 ASN A C 1
ATOM 705 O O . ASN A 1 98 ? 4.496 4.830 3.313 1.00 93.94 98 ASN A O 1
ATOM 709 N N . PRO A 1 99 ? 3.506 6.015 4.941 1.00 95.12 99 PRO A N 1
ATOM 710 C CA . PRO A 1 99 ? 2.810 4.870 5.507 1.00 95.12 99 PRO A CA 1
ATOM 711 C C . PRO A 1 99 ? 1.510 4.572 4.756 1.00 95.12 99 PRO A C 1
ATOM 713 O O . PRO A 1 99 ? 1.001 5.382 3.979 1.00 95.12 99 PRO A O 1
ATOM 716 N N . VAL A 1 100 ? 0.924 3.418 5.060 1.00 94.88 100 VAL A N 1
ATOM 717 C CA . VAL A 1 100 ? -0.481 3.141 4.773 1.00 94.88 100 VAL A CA 1
ATOM 718 C C . VAL A 1 100 ? -1.315 3.723 5.902 1.00 94.88 100 VAL A C 1
ATOM 720 O O . VAL A 1 100 ? -1.123 3.382 7.071 1.00 94.88 100 VAL A O 1
ATOM 723 N N . VAL A 1 101 ? -2.239 4.607 5.542 1.00 95.69 101 VAL A N 1
ATOM 724 C CA . VAL A 1 101 ? -3.200 5.206 6.464 1.00 95.69 101 VAL A CA 1
ATOM 725 C C . VAL A 1 101 ? -4.437 4.327 6.495 1.00 95.69 101 VAL A C 1
ATOM 727 O O . VAL A 1 101 ? -5.086 4.119 5.471 1.00 95.69 101 VAL A O 1
ATOM 730 N N . VAL A 1 102 ? -4.771 3.825 7.674 1.00 93.06 102 VAL A N 1
ATOM 731 C CA . VAL A 1 102 ? -6.003 3.093 7.940 1.00 93.06 102 VAL A CA 1
ATOM 732 C C . VAL A 1 102 ? -6.985 4.040 8.612 1.00 93.06 102 VAL A C 1
ATOM 734 O O . VAL A 1 102 ? -6.607 4.742 9.546 1.00 93.06 102 VAL A O 1
ATOM 737 N N . SER A 1 103 ? -8.231 4.074 8.152 1.00 90.81 103 SER A N 1
ATOM 738 C CA . SER A 1 103 ? -9.275 4.924 8.711 1.00 90.81 103 SER A CA 1
ATOM 739 C C . SER A 1 103 ? -10.558 4.157 9.008 1.00 90.81 103 SER A C 1
ATOM 741 O O . SER A 1 103 ? -10.941 3.246 8.277 1.00 90.81 103 SER A O 1
ATOM 743 N N . CYS A 1 104 ? -11.225 4.528 10.098 1.00 88.50 104 CYS A N 1
ATOM 744 C CA . CYS A 1 104 ? -12.522 3.992 10.503 1.00 88.50 104 CYS A CA 1
ATOM 745 C C . CYS A 1 104 ? -13.278 5.075 11.281 1.00 88.50 104 CYS A C 1
ATOM 747 O O . CYS A 1 104 ? -12.730 5.630 12.230 1.00 88.50 104 CYS A O 1
ATOM 749 N N . ASN A 1 105 ? -14.508 5.407 10.871 1.00 85.31 105 ASN A N 1
ATOM 750 C CA . ASN A 1 105 ? -15.364 6.400 11.545 1.00 85.31 105 ASN A CA 1
ATOM 751 C C . ASN A 1 105 ? -14.665 7.739 11.881 1.00 85.31 105 ASN A C 1
ATOM 753 O O . ASN A 1 105 ? -14.906 8.337 12.922 1.00 85.31 105 ASN A O 1
ATOM 757 N N . GLY A 1 106 ? -13.778 8.218 11.001 1.00 86.56 106 GLY A N 1
ATOM 758 C CA . GLY A 1 106 ? -13.033 9.472 11.191 1.00 86.56 106 GLY A CA 1
ATOM 759 C C . GLY A 1 106 ? -11.725 9.344 11.980 1.00 86.56 106 GLY A C 1
ATOM 760 O O . GLY A 1 106 ? -10.898 10.249 11.904 1.00 86.56 106 GLY A O 1
ATOM 761 N N . GLN A 1 107 ? -11.488 8.212 12.646 1.00 89.94 107 GLN A N 1
ATOM 762 C CA . GLN A 1 107 ? -10.222 7.912 13.314 1.00 89.94 107 GLN A CA 1
ATOM 763 C C . GLN A 1 107 ? -9.213 7.327 12.330 1.00 89.94 107 GLN A C 1
ATOM 765 O O . GLN A 1 107 ? -9.597 6.646 11.375 1.00 89.94 107 GLN A O 1
ATOM 770 N N . THR A 1 108 ? -7.923 7.583 12.563 1.00 93.94 108 THR A N 1
ATOM 771 C CA . THR A 1 108 ? -6.835 7.127 11.692 1.00 93.94 108 THR A CA 1
ATOM 772 C C . THR A 1 108 ? -5.694 6.477 12.466 1.00 93.94 108 THR A C 1
ATOM 774 O O . THR A 1 108 ? -5.384 6.854 13.595 1.00 93.94 108 THR A O 1
ATOM 777 N N . ALA A 1 109 ? -5.052 5.498 11.835 1.00 93.06 109 ALA A N 1
ATOM 778 C CA . ALA A 1 109 ? -3.817 4.883 12.293 1.00 93.06 109 ALA A CA 1
ATOM 779 C C . ALA A 1 109 ? -2.888 4.652 11.105 1.00 93.06 109 ALA A C 1
ATOM 781 O O . ALA A 1 109 ? -3.343 4.417 9.987 1.00 93.06 109 ALA A O 1
ATOM 782 N N . ASN A 1 110 ? -1.584 4.682 11.357 1.00 96.12 110 ASN A N 1
ATOM 783 C CA . ASN A 1 110 ? -0.578 4.543 10.314 1.00 96.12 110 ASN A CA 1
ATOM 784 C C . ASN A 1 110 ? 0.230 3.266 10.525 1.00 96.12 110 ASN A C 1
ATOM 786 O O . ASN A 1 110 ? 0.584 2.918 11.654 1.00 96.12 110 ASN A O 1
ATOM 790 N N . THR A 1 111 ? 0.564 2.592 9.429 1.00 95.62 111 THR A N 1
ATOM 791 C CA . THR A 1 111 ? 1.653 1.611 9.432 1.00 95.62 111 THR A CA 1
ATOM 792 C C . THR A 1 111 ? 2.999 2.317 9.590 1.00 95.62 111 THR A C 1
ATOM 794 O O . THR A 1 111 ? 3.087 3.547 9.590 1.00 95.62 111 THR A O 1
ATOM 797 N N . ASN A 1 112 ? 4.080 1.543 9.640 1.00 96.50 112 ASN A N 1
ATOM 798 C CA . ASN A 1 112 ? 5.399 2.105 9.372 1.00 96.50 112 ASN A CA 1
ATOM 799 C C . ASN A 1 112 ? 5.481 2.627 7.927 1.00 96.50 112 ASN A C 1
ATOM 801 O O . ASN A 1 112 ? 4.656 2.289 7.068 1.00 96.50 112 ASN A O 1
ATOM 805 N N . ASN A 1 113 ? 6.505 3.428 7.657 1.00 96.69 113 ASN A N 1
ATOM 806 C CA . ASN A 1 113 ? 6.762 3.947 6.322 1.00 96.69 113 ASN A CA 1
ATOM 807 C C . ASN A 1 113 ? 7.107 2.816 5.346 1.00 96.69 113 ASN A C 1
ATOM 809 O O . ASN A 1 113 ? 7.879 1.907 5.666 1.00 96.69 113 ASN A O 1
ATOM 813 N N . LEU A 1 114 ? 6.547 2.891 4.141 1.00 95.06 114 LEU A N 1
ATOM 814 C CA . LEU A 1 114 ? 6.877 1.987 3.051 1.00 95.06 114 LEU A CA 1
ATOM 815 C C . LEU A 1 114 ? 8.240 2.352 2.461 1.00 95.06 114 LEU A C 1
ATOM 817 O O . LEU A 1 114 ? 8.560 3.521 2.251 1.00 95.06 114 LEU A O 1
ATOM 821 N N . LYS A 1 115 ? 9.027 1.338 2.107 1.00 97.19 115 LYS A N 1
ATOM 822 C CA . LYS A 1 115 ? 10.280 1.515 1.374 1.00 97.19 115 LYS A CA 1
ATOM 823 C C . LYS A 1 115 ? 10.096 1.055 -0.064 1.00 97.19 115 LYS A C 1
ATOM 825 O O . LYS A 1 115 ? 10.015 -0.140 -0.321 1.00 97.19 115 LYS A O 1
ATOM 830 N N . VAL A 1 116 ? 10.067 1.989 -1.010 1.00 96.62 116 VAL A N 1
ATOM 831 C CA . VAL A 1 116 ? 9.953 1.667 -2.444 1.00 96.62 116 VAL A CA 1
ATOM 832 C C . VAL A 1 116 ? 11.260 1.977 -3.168 1.00 96.62 116 VAL A C 1
ATOM 834 O O . VAL A 1 116 ? 11.739 3.104 -3.106 1.00 96.62 116 VAL A O 1
ATOM 837 N N . ALA A 1 117 ? 11.845 0.993 -3.845 1.00 95.00 117 ALA A N 1
ATOM 838 C CA . ALA A 1 117 ? 13.049 1.157 -4.657 1.00 95.00 117 ALA A CA 1
ATOM 839 C C . ALA A 1 117 ? 12.701 1.239 -6.150 1.00 95.00 117 ALA A C 1
ATOM 841 O O . ALA A 1 117 ? 11.822 0.519 -6.621 1.00 95.00 117 ALA A O 1
ATOM 842 N N . ALA A 1 118 ? 13.407 2.084 -6.903 1.00 92.94 118 ALA A N 1
ATOM 843 C CA . ALA A 1 118 ? 13.247 2.161 -8.354 1.00 92.94 118 ALA A CA 1
ATOM 844 C C . ALA A 1 118 ? 13.637 0.837 -9.024 1.00 92.94 118 ALA A C 1
ATOM 846 O O . ALA A 1 118 ? 14.538 0.127 -8.564 1.00 92.94 118 ALA A O 1
ATOM 847 N N . LYS A 1 119 ? 12.976 0.513 -10.136 1.00 89.94 119 LYS A N 1
ATOM 848 C CA . LYS A 1 119 ? 13.352 -0.652 -10.935 1.00 89.94 119 LYS A CA 1
ATOM 849 C C . LYS A 1 119 ? 14.689 -0.385 -11.630 1.00 89.94 119 LYS A C 1
ATOM 851 O O . LYS A 1 119 ? 14.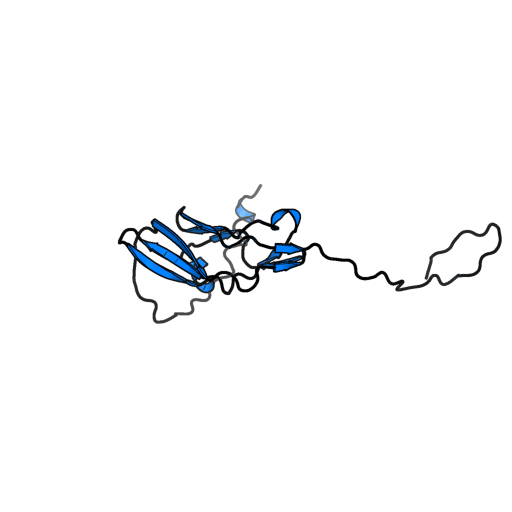838 0.604 -12.342 1.00 89.94 119 LYS A O 1
ATOM 856 N N . ALA A 1 120 ? 15.658 -1.278 -11.446 1.00 87.38 120 ALA A N 1
ATOM 857 C CA . ALA A 1 120 ? 16.942 -1.197 -12.133 1.00 87.38 120 ALA A CA 1
ATOM 858 C C . ALA A 1 120 ? 16.888 -1.932 -13.482 1.00 87.38 120 ALA A C 1
ATOM 860 O O . ALA A 1 120 ? 16.387 -3.056 -13.562 1.00 87.38 120 ALA A O 1
ATOM 861 N N . VAL A 1 121 ? 17.434 -1.317 -14.535 1.00 85.56 121 VAL A N 1
ATOM 862 C CA . VAL A 1 121 ? 17.709 -2.001 -15.807 1.00 85.56 121 VAL A CA 1
ATOM 863 C C . VAL A 1 121 ? 19.002 -2.794 -15.634 1.00 85.56 121 VAL A C 1
ATOM 865 O O . VAL A 1 121 ? 20.054 -2.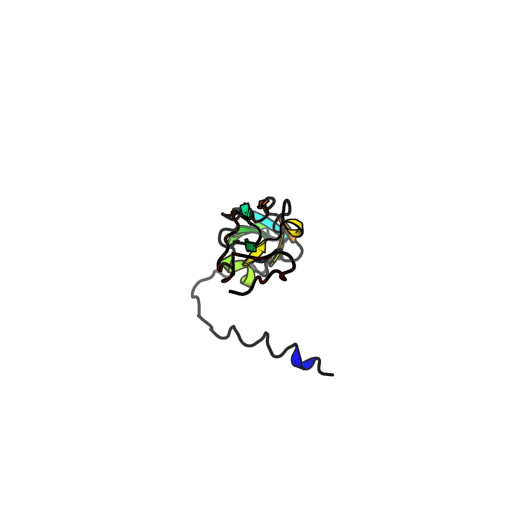210 -15.388 1.00 85.56 121 VAL A O 1
ATOM 868 N N . SER A 1 122 ? 18.925 -4.121 -15.730 1.00 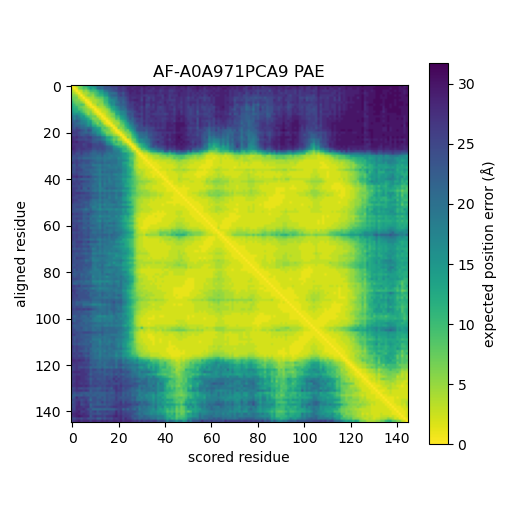85.50 122 SER A N 1
ATOM 869 C CA . SER A 1 122 ? 20.078 -5.010 -15.533 1.00 85.50 122 SER A CA 1
ATOM 870 C C . SER A 1 122 ? 20.860 -5.306 -16.816 1.00 85.50 122 SER A C 1
ATOM 872 O O . SER A 1 122 ? 21.985 -5.791 -16.738 1.00 85.50 122 SER A O 1
ATOM 874 N N . GLY A 1 123 ? 20.301 -5.013 -17.991 1.00 87.19 123 GLY A N 1
ATOM 875 C CA . GLY A 1 123 ? 20.968 -5.248 -19.264 1.00 87.19 123 GLY A CA 1
ATOM 876 C C . GLY A 1 123 ? 20.140 -4.806 -20.462 1.00 87.19 123 GLY A C 1
ATOM 877 O O . GLY A 1 123 ? 18.933 -4.585 -20.360 1.00 87.19 123 GLY A O 1
ATOM 878 N N . ILE A 1 124 ? 20.820 -4.681 -21.597 1.00 90.06 124 ILE A N 1
ATOM 879 C CA . ILE A 1 124 ? 20.231 -4.437 -22.912 1.00 90.06 124 ILE A CA 1
ATOM 880 C C . ILE A 1 124 ? 20.748 -5.549 -23.824 1.00 90.06 124 ILE A C 1
ATOM 882 O O . ILE A 1 124 ? 21.941 -5.852 -23.805 1.00 90.06 124 ILE A O 1
ATOM 886 N N . ALA A 1 125 ? 19.857 -6.155 -24.602 1.00 90.75 125 ALA A N 1
ATOM 887 C CA . ALA A 1 125 ? 20.194 -7.175 -25.586 1.00 90.75 125 ALA A CA 1
ATOM 888 C C . ALA A 1 125 ? 19.673 -6.754 -26.963 1.00 90.75 125 ALA A C 1
ATOM 890 O O . ALA A 1 125 ? 18.597 -6.168 -27.072 1.00 90.75 125 ALA A O 1
ATOM 891 N N . VAL A 1 126 ? 20.445 -7.052 -28.008 1.00 89.19 126 VAL A N 1
ATOM 892 C CA . VAL A 1 126 ? 19.994 -6.922 -29.398 1.00 89.19 126 VAL A CA 1
ATOM 893 C C . VAL A 1 126 ? 19.245 -8.205 -29.748 1.00 89.19 126 VAL A C 1
ATOM 895 O O . VAL A 1 126 ? 19.864 -9.265 -29.806 1.00 89.19 126 VAL A O 1
ATOM 898 N N . GLU A 1 127 ? 17.927 -8.122 -29.941 1.00 89.62 127 GLU A N 1
ATOM 899 C CA . GLU A 1 127 ? 17.103 -9.294 -30.288 1.00 89.62 127 GLU A CA 1
ATOM 900 C C . GLU A 1 127 ? 17.281 -9.702 -31.754 1.00 89.62 127 GLU A C 1
ATOM 902 O O . GLU A 1 127 ? 17.405 -10.889 -32.055 1.00 89.62 127 GLU A O 1
ATOM 907 N N . THR A 1 128 ? 17.394 -8.715 -32.645 1.00 90.31 128 THR A N 1
ATOM 908 C CA . THR A 1 128 ? 17.610 -8.928 -34.078 1.00 90.31 128 THR A CA 1
ATOM 909 C C . THR A 1 128 ? 18.735 -8.028 -34.562 1.00 90.31 128 THR A C 1
ATOM 911 O O . THR A 1 128 ? 18.701 -6.812 -34.371 1.00 90.31 128 THR A O 1
ATOM 914 N N . GLN A 1 129 ? 19.765 -8.627 -35.159 1.00 90.94 129 GLN A N 1
ATOM 915 C CA . GLN A 1 129 ? 20.839 -7.867 -35.794 1.00 90.94 129 GLN A CA 1
ATOM 916 C C . GLN A 1 129 ? 20.420 -7.436 -37.205 1.00 90.94 129 GLN A C 1
ATOM 918 O O . GLN A 1 129 ? 19.738 -8.209 -37.881 1.00 90.94 129 GLN A O 1
ATOM 923 N N . PRO A 1 130 ? 20.879 -6.264 -37.686 1.00 94.00 130 PRO A N 1
ATOM 924 C CA . PRO A 1 130 ? 20.727 -5.898 -39.084 1.00 94.00 130 PRO A CA 1
ATOM 925 C C . PRO A 1 130 ? 21.300 -6.981 -39.996 1.00 94.00 130 PRO A C 1
ATOM 927 O O . PRO A 1 130 ? 22.379 -7.526 -39.751 1.00 94.00 130 PRO A O 1
ATOM 930 N N . THR A 1 131 ? 20.584 -7.272 -41.074 1.00 94.25 131 THR A N 1
ATOM 931 C CA . THR A 1 131 ? 20.988 -8.297 -42.050 1.00 94.25 131 THR A CA 1
ATOM 932 C C . THR A 1 131 ? 22.246 -7.901 -42.823 1.00 94.25 131 THR A C 1
ATOM 934 O O . THR A 1 131 ? 22.970 -8.761 -43.331 1.00 94.25 131 THR A O 1
ATOM 937 N N . LYS A 1 132 ? 22.542 -6.597 -42.884 1.00 93.62 132 LYS A N 1
ATOM 938 C CA . LYS A 1 132 ? 23.700 -6.033 -43.570 1.00 93.62 132 LYS A CA 1
ATOM 939 C C . LYS A 1 132 ? 24.693 -5.401 -42.594 1.00 93.62 132 LYS A C 1
ATOM 941 O O . LYS A 1 132 ? 24.395 -4.415 -41.926 1.00 93.62 132 LYS A O 1
ATOM 946 N N . LEU A 1 133 ? 25.916 -5.935 -42.586 1.00 93.38 133 LEU A N 1
ATOM 947 C CA . LEU A 1 133 ? 27.020 -5.463 -41.735 1.00 93.38 133 LEU A CA 1
ATOM 948 C C . LEU A 1 133 ? 28.187 -4.841 -42.516 1.00 93.38 133 LEU A C 1
ATOM 950 O O . LEU A 1 133 ? 29.054 -4.204 -41.922 1.00 93.38 133 LEU A O 1
ATOM 954 N N . ASN A 1 134 ? 28.205 -4.993 -43.842 1.00 94.31 134 ASN A N 1
ATOM 955 C CA . ASN A 1 134 ? 29.301 -4.527 -44.688 1.00 94.31 134 ASN A CA 1
ATOM 956 C C . ASN A 1 134 ? 28.818 -3.396 -45.597 1.00 94.31 134 ASN A C 1
ATOM 958 O O . ASN A 1 134 ? 27.853 -3.580 -46.338 1.00 94.31 134 ASN A O 1
ATOM 962 N N . TYR A 1 135 ? 29.525 -2.265 -45.565 1.00 94.12 135 TYR A N 1
ATOM 963 C CA . TYR A 1 135 ? 29.173 -1.045 -46.293 1.00 94.12 135 TYR A CA 1
ATOM 964 C C . TYR A 1 135 ? 30.354 -0.531 -47.111 1.00 94.12 135 TYR A C 1
ATOM 966 O O . TYR A 1 135 ? 31.508 -0.630 -46.689 1.00 94.12 135 TYR A O 1
ATOM 974 N N . ILE A 1 136 ? 30.054 0.048 -48.272 1.00 96.06 136 ILE A N 1
ATOM 975 C CA . ILE A 1 136 ? 31.022 0.795 -49.084 1.00 96.06 136 ILE A CA 1
ATOM 976 C C . ILE A 1 136 ? 30.870 2.306 -48.860 1.00 96.06 136 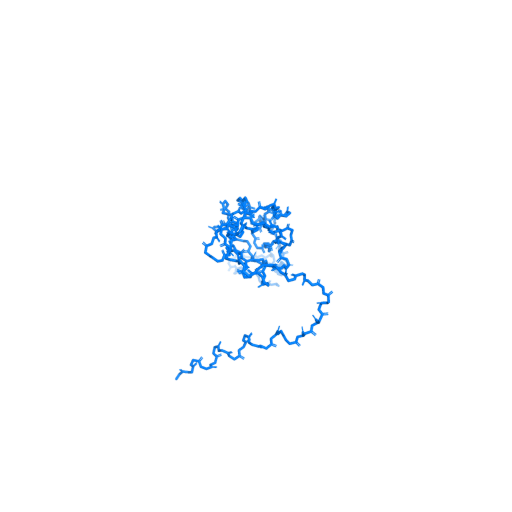ILE A C 1
ATOM 978 O O . ILE A 1 136 ? 29.862 2.780 -48.337 1.00 96.06 136 ILE A O 1
ATOM 982 N N . ALA A 1 137 ? 31.882 3.085 -49.251 1.00 94.69 137 ALA A N 1
ATOM 983 C CA . ALA A 1 137 ? 31.858 4.536 -49.086 1.00 94.69 137 ALA A CA 1
ATOM 984 C C . ALA A 1 137 ? 30.695 5.176 -49.868 1.00 94.69 137 ALA A C 1
ATOM 986 O O . ALA A 1 137 ? 30.526 4.921 -51.059 1.00 94.69 137 ALA A O 1
ATOM 987 N N . GLY A 1 138 ? 29.920 6.027 -49.191 1.00 94.69 138 GLY A N 1
ATOM 988 C CA . GLY A 1 138 ? 28.750 6.705 -49.760 1.00 94.69 138 GLY A CA 1
ATOM 989 C C . GLY A 1 138 ? 27.446 5.908 -49.685 1.00 94.69 138 GLY A C 1
ATOM 990 O O . GLY A 1 138 ? 26.412 6.426 -50.095 1.00 94.69 138 GLY A O 1
ATOM 991 N N . GLU A 1 139 ? 27.469 4.682 -49.156 1.00 96.50 139 GLU A N 1
ATOM 992 C CA . GLU A 1 139 ? 26.256 3.895 -48.952 1.00 96.50 139 GLU A CA 1
ATOM 993 C C . GLU A 1 139 ? 25.473 4.345 -47.705 1.00 96.50 139 GLU A C 1
ATOM 995 O O . GLU A 1 139 ? 26.061 4.705 -46.683 1.00 96.50 139 GLU A O 1
ATOM 1000 N N . ASN A 1 140 ? 24.140 4.312 -47.776 1.00 95.62 140 ASN A N 1
ATOM 1001 C CA . ASN A 1 140 ? 23.275 4.615 -46.637 1.00 95.62 14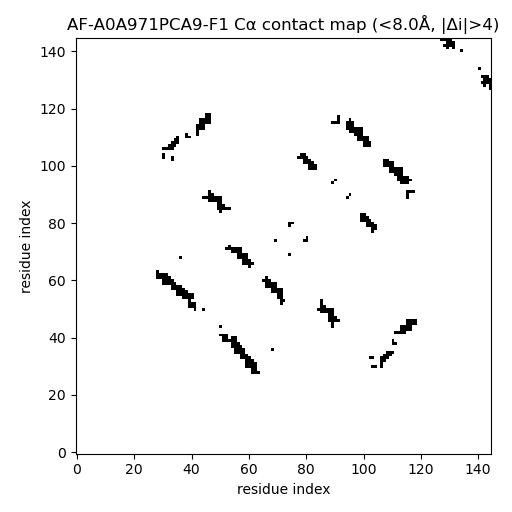0 ASN A CA 1
ATOM 1002 C C . ASN A 1 140 ? 23.256 3.456 -45.629 1.00 95.62 140 ASN A C 1
ATOM 1004 O O . ASN A 1 140 ? 23.185 2.291 -46.012 1.00 95.62 140 ASN A O 1
ATOM 1008 N N . LEU A 1 141 ? 23.266 3.796 -44.337 1.00 92.94 141 LEU A N 1
ATOM 1009 C CA . LEU A 1 141 ? 23.111 2.831 -43.249 1.00 92.94 141 LEU A CA 1
ATOM 1010 C C . LEU A 1 141 ? 21.724 2.177 -43.310 1.00 92.94 141 LEU A C 1
ATOM 1012 O O . LEU A 1 141 ? 20.713 2.883 -43.296 1.00 92.94 141 LEU A O 1
ATOM 1016 N N . ASP A 1 142 ? 21.694 0.845 -43.314 1.00 92.88 142 ASP A N 1
ATOM 1017 C CA . ASP A 1 142 ? 20.474 0.046 -43.278 1.00 92.88 142 ASP A CA 1
ATOM 1018 C C . ASP A 1 142 ? 20.438 -0.785 -41.989 1.00 92.88 142 ASP A C 1
ATOM 1020 O O . ASP A 1 142 ? 21.238 -1.694 -41.773 1.00 92.88 142 ASP A O 1
ATOM 1024 N N . LEU A 1 143 ? 19.512 -0.441 -41.099 1.00 91.00 143 LEU A N 1
ATOM 1025 C CA . LEU A 1 143 ? 19.320 -1.138 -39.827 1.00 91.00 143 LEU A CA 1
ATOM 1026 C C . LEU A 1 143 ? 18.216 -2.204 -39.906 1.00 91.00 143 LEU A C 1
ATOM 1028 O O . LEU A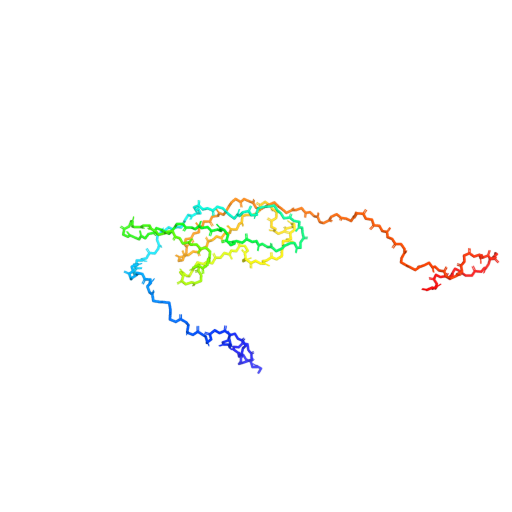 1 143 ? 17.771 -2.680 -38.865 1.00 91.00 143 LEU A O 1
ATOM 1032 N N . SER A 1 144 ? 17.747 -2.558 -41.108 1.00 88.19 144 SER A N 1
ATOM 1033 C CA . SER A 1 144 ? 16.702 -3.564 -41.290 1.00 88.19 144 SER A CA 1
ATOM 1034 C C . SER A 1 144 ? 17.206 -4.995 -41.057 1.00 88.19 144 SER A C 1
ATOM 1036 O O . SER A 1 144 ? 18.328 -5.379 -41.418 1.00 88.19 144 SER A O 1
ATOM 1038 N N . GLY A 1 145 ? 16.349 -5.796 -40.427 1.00 74.31 145 GLY A N 1
ATOM 1039 C CA . GLY A 1 145 ? 16.600 -7.183 -40.044 1.00 74.31 145 GLY A CA 1
ATOM 1040 C C . GLY A 1 145 ? 15.436 -7.739 -39.249 1.00 74.31 145 GLY A C 1
ATOM 1041 O O . GLY A 1 145 ? 14.929 -6.999 -38.377 1.00 74.31 145 GLY A O 1
#